Protein AF-A0A3A4W6N3-F1 (afdb_monomer_lite)

Radius of gyration: 23.0 Å; chains: 1; bounding box: 33×32×75 Å

pLDDT: mean 86.71, std 16.03, range [46.16, 98.62]

Secondary structure (DSSP, 8-state):
------HHHHHHHHHHHHHS----PPPPEEEB--TTSS-BTT-GGGBTTS----TTPEEEE-TT--S--B-------SEEEE-TT--

Sequence (87 aa):
MKCNIDKRCFLFVYLIFLFGFTLSANAATVTWTGGGADGFASNPYNWSGNLAPLNGDKVIFDSTSSTDCTWNLSVTLASLAKTSGYT

Structure (mmCIF, N/CA/C/O backbone):
data_AF-A0A3A4W6N3-F1
#
_entry.id   AF-A0A3A4W6N3-F1
#
loop_
_atom_site.group_PDB
_atom_site.id
_atom_site.type_symbol
_atom_site.label_atom_id
_atom_site.label_alt_id
_atom_site.label_comp_id
_atom_site.label_asym_id
_atom_site.label_entity_id
_atom_site.label_seq_id
_atom_site.pdbx_PDB_ins_code
_atom_site.Cartn_x
_atom_site.Cartn_y
_atom_site.Cartn_z
_atom_site.occupancy
_atom_site.B_iso_or_equiv
_atom_site.auth_seq_id
_atom_site.auth_comp_id
_atom_site.auth_asym_id
_atom_site.auth_atom_id
_atom_site.pdbx_PDB_model_num
ATOM 1 N N . MET A 1 1 ? -18.975 -19.543 63.694 1.00 46.16 1 MET A N 1
ATOM 2 C CA . MET A 1 1 ? -19.444 -19.401 62.300 1.00 46.16 1 MET A CA 1
ATOM 3 C C . MET A 1 1 ? -18.353 -18.669 61.521 1.00 46.16 1 MET A C 1
ATOM 5 O O . MET A 1 1 ? -18.180 -17.477 61.723 1.00 46.16 1 MET A O 1
ATOM 9 N N . LYS A 1 2 ? -17.501 -19.383 60.772 1.00 52.47 2 LYS A N 1
ATOM 10 C CA . LYS A 1 2 ? -16.412 -18.770 59.991 1.00 52.47 2 LYS A CA 1
ATOM 11 C C . LYS A 1 2 ? -16.987 -18.485 58.606 1.00 52.47 2 LYS A C 1
ATOM 13 O O . LYS A 1 2 ? -17.311 -19.423 57.887 1.00 52.47 2 LYS A O 1
ATOM 18 N N . CYS A 1 3 ? -17.237 -17.212 58.306 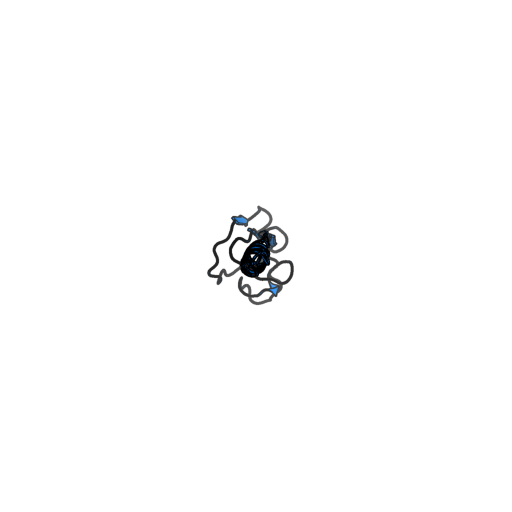1.00 48.44 3 CYS A N 1
ATOM 19 C CA . CYS A 1 3 ? -17.751 -16.790 57.009 1.00 48.44 3 CYS A CA 1
ATOM 20 C C . CYS A 1 3 ? -16.680 -17.107 55.957 1.00 48.44 3 CYS A C 1
ATOM 22 O O . CYS A 1 3 ? -15.650 -16.435 55.900 1.00 48.44 3 CYS A O 1
ATOM 24 N N . ASN A 1 4 ? -16.882 -18.175 55.182 1.00 54.44 4 ASN A N 1
ATOM 25 C CA . ASN A 1 4 ? -16.064 -18.499 54.017 1.00 54.44 4 ASN A CA 1
ATOM 26 C C . ASN A 1 4 ? -16.419 -17.509 52.902 1.00 54.44 4 ASN A C 1
ATOM 28 O O . ASN A 1 4 ? -17.031 -17.896 51.921 1.00 54.44 4 ASN A O 1
ATOM 32 N N . ILE A 1 5 ? -16.066 -16.231 53.059 1.00 58.53 5 ILE A N 1
ATOM 33 C CA . ILE A 1 5 ? -16.113 -15.271 51.951 1.00 58.53 5 ILE A CA 1
ATOM 34 C C . ILE A 1 5 ? -15.179 -15.828 50.879 1.00 58.53 5 ILE A C 1
ATOM 36 O O . ILE A 1 5 ? -13.970 -15.972 51.068 1.00 58.53 5 ILE A O 1
ATOM 40 N N . ASP A 1 6 ? -15.822 -16.323 49.830 1.00 63.56 6 ASP A N 1
ATOM 41 C CA . ASP A 1 6 ? -15.371 -17.458 49.057 1.00 63.56 6 ASP A CA 1
ATOM 42 C C . ASP A 1 6 ? -14.129 -17.135 48.226 1.00 63.56 6 ASP A C 1
ATOM 44 O O . ASP A 1 6 ? -14.100 -16.176 47.457 1.00 63.56 6 ASP A O 1
ATOM 48 N N . LYS A 1 7 ? -13.131 -18.027 48.244 1.00 57.34 7 LYS A N 1
ATOM 49 C CA . LYS A 1 7 ? -12.025 -18.060 47.259 1.00 57.34 7 LYS A CA 1
ATOM 50 C C . LYS A 1 7 ? -12.539 -18.038 45.804 1.00 57.34 7 LYS A C 1
ATOM 52 O O . LYS A 1 7 ? -11.808 -17.684 44.885 1.00 57.34 7 LYS A O 1
ATOM 57 N N . ARG A 1 8 ? -13.817 -18.394 45.617 1.00 58.62 8 ARG A N 1
ATOM 58 C CA . ARG A 1 8 ? -14.587 -18.328 44.372 1.00 58.62 8 ARG A CA 1
ATOM 59 C C . ARG A 1 8 ? -14.846 -16.885 43.914 1.00 58.62 8 ARG A C 1
ATOM 61 O O . ARG A 1 8 ? -14.790 -16.656 42.716 1.00 58.62 8 ARG A O 1
ATOM 68 N N . CYS A 1 9 ? -15.019 -15.918 44.822 1.00 55.34 9 CYS A N 1
ATOM 69 C CA . CYS A 1 9 ? -15.123 -14.490 44.490 1.00 55.34 9 CYS A CA 1
ATOM 70 C C . CYS A 1 9 ? -13.799 -13.933 43.956 1.00 55.34 9 CYS A C 1
ATOM 72 O O . CYS A 1 9 ? -13.795 -13.219 42.959 1.00 55.34 9 CYS A O 1
ATOM 74 N N . PHE A 1 10 ? -12.666 -14.313 44.559 1.00 61.19 10 PHE A N 1
ATOM 75 C CA . PHE A 1 10 ? -11.341 -13.923 44.058 1.00 61.19 10 PHE A CA 1
ATOM 76 C C . PHE A 1 10 ? -11.049 -14.508 42.673 1.00 61.19 10 PHE A C 1
ATOM 78 O O . PHE A 1 10 ? -10.529 -13.805 41.808 1.00 61.19 10 PHE A O 1
ATOM 85 N N . LEU A 1 11 ? -11.432 -15.767 42.439 1.00 62.66 11 LEU A N 1
ATOM 86 C CA . LEU A 1 11 ? -11.290 -16.408 41.130 1.00 62.66 11 LEU A CA 1
ATOM 87 C C . LEU A 1 11 ? -12.148 -15.711 40.058 1.00 62.66 11 LEU A C 1
ATOM 89 O O . LEU A 1 11 ? -11.701 -15.525 38.931 1.00 62.66 11 LEU A O 1
ATOM 93 N N . PHE A 1 12 ? -13.362 -15.288 40.425 1.00 64.31 12 PHE A N 1
ATOM 94 C CA . PHE A 1 12 ? -14.286 -14.590 39.530 1.00 64.31 12 PHE A CA 1
ATOM 95 C C . PHE A 1 12 ? -13.782 -13.192 39.152 1.00 64.31 12 PHE A C 1
ATOM 97 O O . PHE A 1 12 ? -13.823 -12.814 37.985 1.00 64.31 12 PHE A O 1
ATOM 104 N N . VAL A 1 13 ? -13.237 -12.447 40.119 1.00 71.56 13 VAL A N 1
ATOM 105 C CA . VAL A 1 13 ? -12.631 -11.126 39.881 1.00 71.56 13 VAL A CA 1
ATOM 106 C C . VAL A 1 13 ? -11.386 -11.240 38.995 1.00 71.56 13 VAL A C 1
ATOM 108 O O . VAL A 1 13 ? -11.200 -10.423 38.098 1.00 71.56 13 VAL A O 1
ATOM 111 N N . TYR A 1 14 ? -10.567 -12.279 39.182 1.00 69.69 14 TYR A N 1
ATOM 112 C CA . TYR A 1 14 ? -9.375 -12.522 38.364 1.00 69.69 14 TYR A CA 1
ATOM 113 C C . TYR A 1 14 ? -9.714 -12.853 36.899 1.00 69.69 14 TYR A C 1
ATOM 115 O O . TYR A 1 14 ? -9.066 -12.349 35.983 1.00 69.69 14 TYR A O 1
ATOM 123 N N . LEU A 1 15 ? -10.773 -13.636 36.664 1.00 66.81 15 LEU A N 1
ATOM 124 C CA . LEU A 1 15 ? -11.262 -13.943 35.315 1.00 66.81 15 LEU A CA 1
ATOM 125 C C . LEU A 1 15 ? -11.839 -12.706 34.607 1.00 66.81 15 LEU A C 1
ATOM 127 O O . LEU A 1 15 ? -11.589 -12.518 33.421 1.00 66.81 15 LEU A O 1
ATOM 131 N N . ILE A 1 16 ? -12.542 -11.827 35.329 1.00 70.81 16 ILE A N 1
ATOM 132 C CA . ILE A 1 16 ? -13.030 -10.547 34.784 1.00 70.81 16 ILE A CA 1
ATOM 133 C C . ILE A 1 16 ? -11.856 -9.625 34.415 1.00 70.81 16 ILE A C 1
ATOM 135 O O . ILE A 1 16 ? -11.891 -8.967 33.378 1.00 70.81 16 ILE A O 1
ATOM 139 N N . PHE A 1 17 ? -10.791 -9.611 35.221 1.00 67.00 17 PHE A N 1
ATOM 140 C CA . PHE A 1 17 ? -9.606 -8.789 34.962 1.00 67.00 17 PHE A CA 1
ATOM 141 C C . PHE A 1 17 ? -8.799 -9.273 33.742 1.00 67.00 17 PHE A C 1
ATOM 143 O O . PHE A 1 17 ? -8.282 -8.455 32.985 1.00 67.00 17 PHE A O 1
ATOM 150 N N . LEU A 1 18 ? -8.741 -10.590 33.503 1.00 64.88 18 LEU A N 1
ATOM 151 C CA . LEU A 1 18 ? -8.101 -11.186 32.319 1.00 64.88 18 LEU A CA 1
ATOM 152 C C . LEU A 1 18 ? -8.864 -10.914 31.011 1.00 64.88 18 LEU A C 1
ATOM 154 O O . LEU A 1 18 ? -8.242 -10.803 29.959 1.00 64.88 18 LEU A O 1
ATOM 158 N N . PHE A 1 19 ? -10.190 -10.779 31.068 1.00 63.75 19 PHE A N 1
ATOM 159 C CA . PHE A 1 19 ? -11.029 -10.490 29.897 1.00 63.75 19 PHE A CA 1
ATOM 160 C C . PHE A 1 19 ? -11.188 -8.987 29.593 1.00 63.75 19 PHE A C 1
ATOM 162 O O . PHE A 1 19 ? -11.767 -8.633 28.569 1.00 63.75 19 PHE A O 1
ATOM 169 N N . GLY A 1 20 ? -10.683 -8.095 30.455 1.00 66.06 20 GLY A N 1
ATOM 170 C CA . GLY A 1 20 ? -10.909 -6.647 30.358 1.00 66.06 20 GLY A CA 1
ATOM 171 C C . GLY A 1 20 ? -9.951 -5.862 29.453 1.00 66.06 20 GLY A C 1
ATOM 172 O O . GLY A 1 20 ? -10.191 -4.682 29.210 1.00 66.06 20 GLY A O 1
ATOM 173 N N . PHE A 1 21 ? -8.876 -6.470 28.945 1.00 67.69 21 PHE A N 1
ATOM 174 C CA . PHE A 1 21 ? -7.880 -5.773 28.121 1.00 67.69 21 PHE A CA 1
ATOM 175 C C . PHE A 1 21 ? -8.032 -6.121 26.639 1.00 67.69 21 PHE A C 1
ATOM 177 O O . PHE A 1 21 ? -7.284 -6.922 26.084 1.00 67.69 21 PHE A O 1
ATOM 184 N N . THR A 1 22 ? -8.995 -5.490 25.968 1.00 66.44 22 THR A N 1
ATOM 185 C CA . THR A 1 22 ? -9.019 -5.472 24.500 1.00 66.44 22 THR A CA 1
ATOM 186 C C . THR A 1 22 ? -8.094 -4.360 24.007 1.00 66.44 22 THR A C 1
ATOM 188 O O . THR A 1 22 ? -8.384 -3.179 24.205 1.00 66.44 22 THR A O 1
ATOM 191 N N . LEU A 1 23 ? -6.978 -4.710 23.366 1.00 66.12 23 LEU A N 1
ATOM 192 C CA . LEU A 1 23 ? -6.146 -3.734 22.661 1.00 66.12 23 LEU A CA 1
ATOM 193 C C . LEU A 1 23 ? -6.896 -3.285 21.401 1.00 66.12 23 LEU A C 1
ATOM 195 O O . LEU A 1 23 ? -7.183 -4.096 20.523 1.00 66.12 23 LEU A O 1
ATOM 199 N N . SER A 1 24 ? -7.237 -1.999 21.319 1.00 69.19 24 SER A N 1
ATOM 200 C CA . SER A 1 24 ? -7.793 -1.418 20.095 1.00 69.19 24 SER A CA 1
ATOM 201 C C . SER A 1 24 ? -6.687 -1.336 19.044 1.00 69.19 24 SER A C 1
ATOM 203 O O . SER A 1 24 ? -5.762 -0.536 19.185 1.00 69.19 24 SER A O 1
ATOM 205 N N . ALA A 1 25 ? -6.770 -2.152 17.995 1.00 71.81 25 ALA A N 1
ATOM 206 C CA . ALA A 1 25 ? -5.901 -2.023 16.831 1.00 71.81 25 ALA A CA 1
ATOM 207 C C . ALA A 1 25 ? -6.451 -0.923 15.911 1.00 71.81 25 ALA A C 1
ATOM 209 O O . ALA A 1 25 ? -7.596 -0.997 15.467 1.00 71.81 25 ALA A O 1
ATOM 210 N N . ASN A 1 26 ? -5.648 0.108 15.638 1.00 77.12 26 ASN A N 1
ATOM 211 C CA . ASN A 1 26 ? -5.972 1.099 14.613 1.00 77.12 26 ASN A CA 1
ATOM 212 C C . ASN A 1 26 ? -5.454 0.613 13.258 1.00 77.12 26 ASN A C 1
ATOM 214 O O . ASN A 1 26 ? -4.301 0.202 13.159 1.00 77.12 26 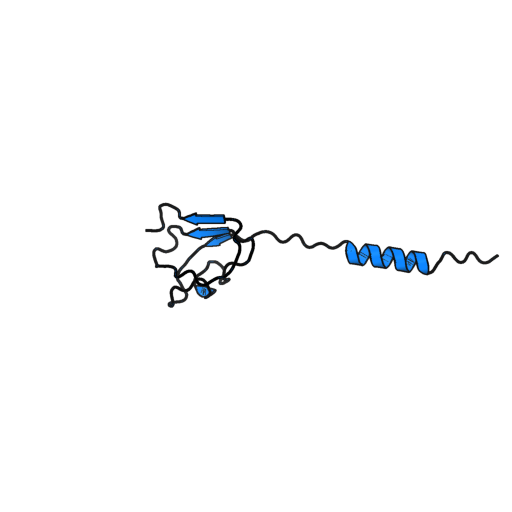ASN A O 1
ATOM 218 N N . ALA A 1 27 ? -6.294 0.712 12.228 1.00 84.94 27 ALA A N 1
ATOM 219 C CA . ALA A 1 27 ? -5.893 0.524 10.837 1.00 84.94 27 ALA A CA 1
ATOM 220 C C . ALA A 1 27 ? -4.753 1.487 10.473 1.00 84.94 27 ALA A C 1
ATOM 222 O O . ALA A 1 27 ? -4.919 2.705 10.617 1.00 84.94 27 ALA A O 1
ATOM 223 N N . ALA A 1 28 ? -3.620 0.964 10.002 1.00 93.62 28 ALA A N 1
ATOM 224 C CA . ALA A 1 28 ? -2.509 1.797 9.566 1.00 93.62 28 ALA A CA 1
ATOM 225 C C . ALA A 1 28 ? -2.793 2.381 8.177 1.00 93.62 28 ALA A C 1
ATOM 227 O O . ALA A 1 28 ? -3.531 1.804 7.378 1.00 93.62 28 ALA A O 1
ATOM 228 N N . THR A 1 29 ? -2.191 3.530 7.878 1.00 97.25 29 THR A N 1
ATOM 229 C CA . THR A 1 29 ? -2.099 4.032 6.504 1.00 97.25 29 THR A CA 1
ATOM 230 C C . THR A 1 29 ? -0.715 3.695 5.972 1.00 97.25 29 THR A C 1
ATOM 232 O O . THR A 1 29 ? 0.277 4.111 6.569 1.00 97.25 29 THR A O 1
ATOM 235 N N . VAL A 1 30 ? -0.651 2.962 4.864 1.00 97.69 30 VAL A N 1
ATOM 236 C CA . VAL 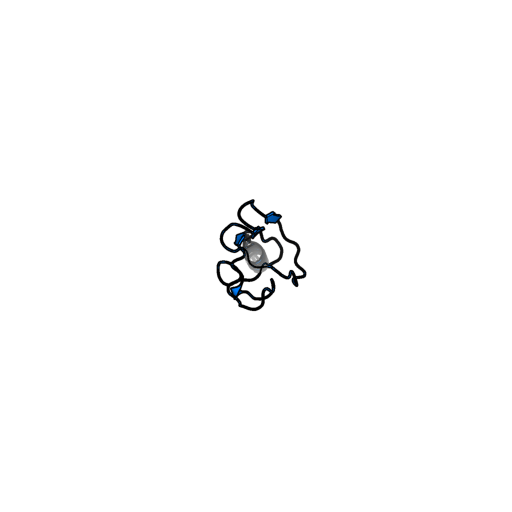A 1 30 ? 0.594 2.551 4.206 1.00 97.69 30 VAL A CA 1
ATOM 237 C C . VAL A 1 30 ? 0.636 3.100 2.782 1.00 97.69 30 VAL A C 1
ATOM 239 O O . VAL A 1 30 ? -0.284 2.892 1.988 1.00 97.69 30 VAL A O 1
ATOM 242 N N . THR A 1 31 ? 1.706 3.825 2.463 1.00 98.50 31 THR A N 1
ATOM 243 C CA . THR A 1 31 ? 1.913 4.465 1.159 1.00 98.50 31 THR A CA 1
ATOM 244 C C . THR A 1 31 ? 2.930 3.680 0.343 1.00 98.50 31 THR A C 1
ATOM 246 O O . THR A 1 31 ? 3.990 3.314 0.856 1.00 98.50 31 THR A O 1
ATOM 249 N N . TRP A 1 32 ? 2.618 3.426 -0.927 1.00 98.56 32 TRP A N 1
ATOM 250 C CA . TRP A 1 32 ? 3.536 2.790 -1.869 1.00 98.56 32 TRP A CA 1
ATOM 251 C C . TRP A 1 32 ? 4.745 3.691 -2.158 1.00 98.56 32 TRP A C 1
ATOM 253 O O . TRP A 1 32 ? 4.593 4.828 -2.602 1.00 98.56 32 TRP A O 1
ATOM 263 N N . THR A 1 33 ? 5.951 3.170 -1.930 1.00 98.25 33 THR A N 1
ATOM 264 C CA . THR A 1 33 ? 7.229 3.843 -2.219 1.00 98.25 33 THR A CA 1
ATOM 265 C C . THR A 1 33 ? 7.999 3.170 -3.352 1.00 98.25 33 THR A C 1
ATOM 267 O O . THR A 1 33 ? 8.805 3.822 -4.009 1.00 98.25 33 THR A O 1
ATOM 270 N N . GLY A 1 34 ? 7.778 1.871 -3.592 1.00 97.25 34 GLY A N 1
ATOM 271 C CA . GLY A 1 34 ? 8.520 1.104 -4.599 1.00 97.25 34 GLY A CA 1
ATOM 272 C C . GLY A 1 34 ? 10.020 0.928 -4.306 1.00 97.25 34 GLY A C 1
ATOM 273 O O . GLY A 1 34 ? 10.787 0.638 -5.222 1.00 97.25 34 GLY A O 1
ATOM 274 N N . GLY A 1 35 ? 10.463 1.122 -3.057 1.00 96.88 35 GLY A N 1
ATOM 275 C CA . GLY A 1 35 ? 11.883 1.097 -2.671 1.00 96.88 35 GLY A CA 1
ATOM 276 C C . GLY A 1 35 ? 12.552 -0.287 -2.602 1.00 96.88 35 GLY A C 1
ATOM 277 O O . GLY A 1 35 ? 13.767 -0.369 -2.450 1.00 96.88 35 GLY A O 1
ATOM 278 N N . GLY A 1 36 ? 11.789 -1.374 -2.714 1.00 94.81 36 GLY A N 1
ATOM 279 C CA . GLY A 1 36 ? 12.218 -2.770 -2.563 1.00 94.81 36 GLY A CA 1
ATOM 280 C C . GLY A 1 36 ? 12.769 -3.444 -3.825 1.00 94.81 36 GLY A C 1
ATOM 281 O O . GLY A 1 36 ? 13.110 -4.622 -3.768 1.00 94.81 36 GLY A O 1
ATOM 282 N N . ALA A 1 37 ? 12.882 -2.714 -4.940 1.00 91.88 37 ALA A N 1
ATOM 283 C CA . ALA A 1 37 ? 13.499 -3.132 -6.211 1.00 91.88 37 ALA A CA 1
ATOM 284 C C . ALA A 1 37 ? 12.849 -4.317 -6.967 1.00 91.88 37 ALA A C 1
ATOM 286 O O . ALA A 1 37 ? 13.328 -4.674 -8.042 1.00 91.88 37 ALA A O 1
ATOM 287 N N . ASP A 1 38 ? 11.760 -4.901 -6.461 1.00 96.00 38 ASP A N 1
ATOM 288 C CA . ASP A 1 38 ? 11.040 -6.019 -7.095 1.00 96.00 38 ASP A CA 1
ATOM 289 C C . ASP A 1 38 ? 9.623 -5.662 -7.585 1.00 96.00 38 ASP A C 1
ATOM 291 O O . ASP A 1 38 ? 9.017 -6.430 -8.328 1.00 96.00 38 ASP A O 1
ATOM 295 N N . GLY A 1 39 ? 9.088 -4.506 -7.176 1.00 97.56 39 GLY A N 1
ATOM 296 C CA . GLY A 1 39 ? 7.732 -4.068 -7.513 1.00 97.56 39 GLY A CA 1
ATOM 297 C C . GLY A 1 39 ? 6.611 -4.889 -6.860 1.00 97.56 39 GLY A C 1
ATOM 298 O O . GLY A 1 39 ? 5.450 -4.701 -7.218 1.00 97.56 39 GLY A O 1
ATOM 299 N N . PHE A 1 40 ? 6.899 -5.778 -5.903 1.00 98.62 40 PHE A N 1
ATOM 300 C CA . PHE A 1 40 ? 5.881 -6.620 -5.267 1.00 98.62 40 PHE A CA 1
ATOM 301 C C . PHE A 1 40 ? 5.282 -5.979 -4.012 1.00 98.62 40 PHE A C 1
ATOM 303 O O . PHE A 1 40 ? 5.997 -5.581 -3.091 1.00 98.62 40 PHE A O 1
ATOM 310 N N . ALA A 1 41 ? 3.949 -5.960 -3.914 1.00 98.50 41 ALA A N 1
ATOM 311 C CA . ALA A 1 41 ? 3.236 -5.483 -2.725 1.00 98.50 41 ALA A CA 1
ATOM 312 C C . ALA A 1 41 ? 3.615 -6.252 -1.444 1.00 98.50 41 ALA A C 1
ATOM 314 O O . ALA A 1 41 ? 3.557 -5.696 -0.352 1.00 98.50 41 ALA A O 1
ATOM 315 N N . SER A 1 42 ? 4.037 -7.513 -1.551 1.00 98.25 42 SER A N 1
ATOM 316 C CA . SER A 1 42 ? 4.473 -8.315 -0.405 1.00 98.25 42 SER A CA 1
ATOM 317 C C . SER A 1 42 ? 5.824 -7.910 0.179 1.00 98.25 42 SER A C 1
ATOM 319 O O . SER A 1 42 ? 6.132 -8.328 1.292 1.00 98.25 42 SER A O 1
ATOM 321 N N . ASN A 1 43 ? 6.652 -7.157 -0.552 1.00 98.38 43 ASN A N 1
ATOM 322 C CA . ASN A 1 43 ? 7.954 -6.725 -0.059 1.00 98.38 43 ASN A CA 1
ATOM 323 C C . ASN A 1 43 ? 7.779 -5.491 0.844 1.00 98.38 43 ASN A C 1
ATOM 325 O O . ASN A 1 43 ? 7.384 -4.430 0.352 1.00 98.38 43 ASN A O 1
ATOM 329 N N . PRO A 1 44 ? 8.087 -5.585 2.152 1.00 98.25 44 PRO A N 1
ATOM 330 C CA . PRO A 1 44 ? 7.870 -4.486 3.087 1.00 98.25 44 PRO A CA 1
ATOM 331 C C . PRO A 1 44 ? 8.640 -3.212 2.723 1.00 98.25 44 PRO A C 1
ATOM 333 O O . PRO A 1 44 ? 8.156 -2.119 2.995 1.00 98.25 44 PRO A O 1
ATOM 336 N N . TYR A 1 45 ? 9.795 -3.329 2.060 1.00 98.31 45 TYR A N 1
ATOM 337 C CA . TYR A 1 45 ? 10.610 -2.182 1.645 1.00 98.31 45 TYR A CA 1
ATOM 338 C C . TYR A 1 45 ? 9.971 -1.343 0.527 1.00 98.31 45 TYR A C 1
ATOM 340 O O . TYR A 1 45 ? 10.418 -0.226 0.269 1.00 98.31 45 TYR A O 1
ATOM 348 N N . ASN A 1 46 ? 8.912 -1.840 -0.123 1.00 98.56 46 ASN A N 1
ATOM 349 C CA . ASN A 1 46 ? 8.123 -1.057 -1.074 1.00 98.56 46 ASN A CA 1
ATOM 350 C C . ASN A 1 46 ? 7.074 -0.143 -0.411 1.00 98.56 46 ASN A C 1
ATOM 352 O O . ASN A 1 46 ? 6.318 0.516 -1.126 1.00 98.56 46 ASN A O 1
ATOM 356 N N . TRP A 1 47 ? 7.005 -0.096 0.921 1.00 98.44 47 TRP A N 1
ATOM 357 C CA . TRP A 1 47 ? 5.981 0.640 1.660 1.00 98.44 47 TRP A CA 1
ATOM 358 C C . TRP A 1 47 ? 6.576 1.596 2.689 1.00 98.44 47 TRP A C 1
ATOM 360 O O . TRP A 1 47 ? 7.628 1.348 3.285 1.00 98.44 47 TRP A O 1
ATOM 370 N N . SER A 1 48 ? 5.865 2.691 2.951 1.00 97.69 48 SER A N 1
ATOM 371 C CA . SER A 1 48 ? 6.186 3.611 4.039 1.00 97.69 48 SER A CA 1
ATOM 372 C C . SER A 1 48 ? 6.253 2.864 5.375 1.00 97.69 48 SER A C 1
ATOM 374 O O . SER A 1 48 ? 5.325 2.139 5.728 1.00 97.69 48 SER A O 1
ATOM 376 N N . GLY A 1 49 ? 7.330 3.059 6.137 1.00 95.38 49 GLY A N 1
ATOM 377 C CA . GLY A 1 49 ? 7.525 2.374 7.420 1.00 95.38 49 GLY A CA 1
ATOM 378 C C . GLY A 1 49 ? 8.075 0.949 7.308 1.00 95.38 49 GLY A C 1
ATOM 379 O O . GLY A 1 49 ? 8.219 0.294 8.335 1.00 95.38 49 GLY A O 1
ATOM 380 N N . ASN A 1 50 ? 8.435 0.490 6.102 1.00 96.75 50 ASN A N 1
ATOM 381 C CA . ASN A 1 50 ? 9.010 -0.834 5.848 1.00 96.75 50 ASN A CA 1
ATOM 382 C C . ASN A 1 50 ? 8.112 -1.989 6.329 1.00 96.75 50 ASN A C 1
ATOM 384 O O . ASN A 1 50 ? 8.595 -2.970 6.899 1.00 96.75 50 ASN A O 1
ATOM 388 N N . LEU A 1 51 ? 6.798 -1.856 6.123 1.00 95.50 51 LEU A N 1
ATOM 389 C CA . LEU A 1 51 ? 5.778 -2.833 6.504 1.00 95.50 51 LEU A CA 1
ATOM 390 C C . LEU A 1 51 ? 4.791 -3.022 5.351 1.00 95.50 51 LEU A C 1
ATOM 392 O O . LEU A 1 51 ? 4.207 -2.057 4.867 1.00 95.50 51 LEU A O 1
ATOM 396 N N . ALA A 1 52 ? 4.600 -4.270 4.923 1.00 97.69 52 ALA A N 1
ATOM 397 C CA . ALA A 1 52 ? 3.605 -4.595 3.906 1.00 97.69 52 ALA A CA 1
ATOM 398 C C . ALA A 1 52 ? 2.169 -4.444 4.464 1.00 97.69 52 ALA A C 1
ATOM 400 O O . ALA A 1 52 ? 1.968 -4.679 5.659 1.00 97.69 52 ALA A O 1
ATOM 401 N N . PRO A 1 53 ? 1.175 -4.100 3.621 1.00 97.94 53 PRO A N 1
ATOM 402 C CA . PRO A 1 53 ? -0.220 -3.966 4.032 1.00 97.94 53 PRO A CA 1
ATOM 403 C C . PRO A 1 53 ? -0.778 -5.222 4.712 1.00 97.94 53 PRO A C 1
ATOM 405 O O . PRO A 1 53 ? -0.611 -6.340 4.216 1.00 9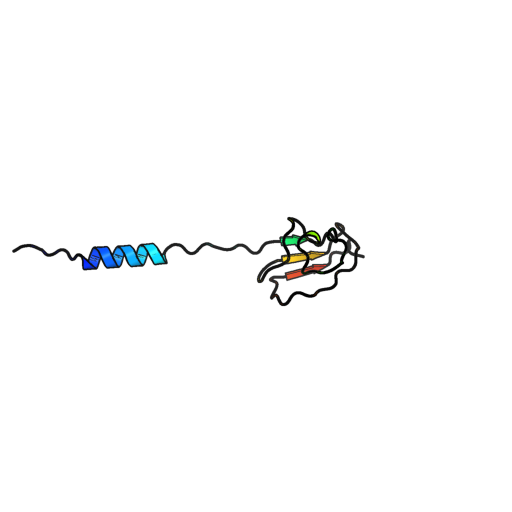7.94 53 PRO A O 1
ATOM 408 N N . LEU A 1 54 ? -1.505 -5.027 5.811 1.00 96.69 54 LEU A N 1
ATOM 409 C CA . LEU A 1 54 ? -2.239 -6.061 6.537 1.00 96.69 54 LEU A CA 1
ATOM 410 C C . LEU A 1 54 ? -3.759 -5.885 6.386 1.00 96.69 54 LEU A C 1
ATOM 412 O O . LEU A 1 54 ? -4.264 -4.929 5.793 1.00 96.69 54 LEU A O 1
ATOM 416 N N . ASN A 1 55 ? -4.518 -6.844 6.925 1.00 96.44 55 ASN A N 1
ATOM 417 C CA . ASN A 1 55 ? -5.976 -6.754 6.962 1.00 96.44 55 ASN A CA 1
ATOM 418 C C . ASN A 1 55 ? -6.425 -5.514 7.748 1.00 96.44 55 ASN A C 1
ATOM 420 O O . ASN A 1 55 ? -6.017 -5.316 8.889 1.00 96.44 55 ASN A O 1
ATOM 424 N N . GLY A 1 56 ? -7.316 -4.728 7.151 1.00 95.75 56 GLY A N 1
ATOM 425 C CA . GLY A 1 56 ? -7.857 -3.504 7.727 1.00 95.75 56 GLY A CA 1
ATOM 426 C C . GLY A 1 56 ? -7.042 -2.247 7.432 1.00 95.75 56 GLY A C 1
ATOM 427 O O . GLY A 1 56 ? -7.533 -1.165 7.726 1.00 95.75 56 GLY A O 1
ATOM 428 N N . ASP A 1 57 ? -5.864 -2.340 6.814 1.00 97.62 57 ASP A N 1
ATOM 429 C CA . ASP A 1 57 ? -5.061 -1.153 6.509 1.00 97.62 57 ASP A CA 1
ATOM 430 C C . ASP A 1 57 ? -5.660 -0.305 5.379 1.00 97.62 57 ASP A C 1
ATOM 432 O O . ASP A 1 57 ? -6.456 -0.760 4.548 1.00 97.62 57 ASP A O 1
ATOM 436 N N . LYS A 1 58 ? -5.254 0.965 5.351 1.00 97.81 58 LYS A N 1
ATOM 437 C CA . LYS A 1 58 ? -5.531 1.921 4.282 1.00 97.81 58 LYS A CA 1
ATOM 438 C C . LYS A 1 58 ? -4.306 2.019 3.384 1.00 97.81 58 LYS A C 1
ATOM 440 O O . LYS A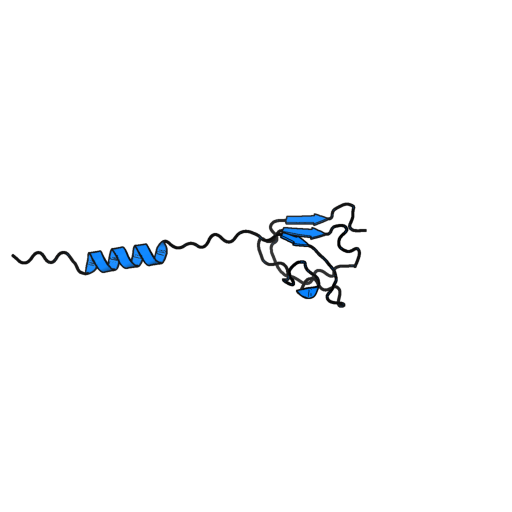 1 58 ? -3.253 2.471 3.817 1.00 97.81 58 LYS A O 1
ATOM 445 N N . VAL A 1 59 ? -4.458 1.636 2.126 1.00 98.44 59 VAL A N 1
ATOM 446 C CA . VAL A 1 59 ? -3.388 1.694 1.127 1.00 98.44 59 VAL A CA 1
ATOM 447 C C . VAL A 1 59 ? -3.509 2.975 0.311 1.00 98.44 59 VAL A C 1
ATOM 449 O O . VAL A 1 59 ? -4.589 3.279 -0.204 1.00 98.44 59 VAL A O 1
ATOM 452 N N . ILE A 1 60 ? -2.402 3.707 0.173 1.00 98.31 60 ILE A N 1
ATOM 453 C CA . ILE A 1 60 ? -2.311 4.926 -0.636 1.00 98.31 60 ILE A CA 1
ATOM 454 C C . ILE A 1 60 ? -1.261 4.756 -1.735 1.00 98.31 60 ILE A C 1
ATOM 456 O O . ILE A 1 60 ? -0.106 4.422 -1.479 1.00 98.31 60 ILE A O 1
ATOM 460 N N . PHE A 1 61 ? -1.671 5.056 -2.961 1.00 98.56 61 PHE A N 1
ATOM 461 C CA . PHE A 1 61 ? -0.797 5.331 -4.092 1.00 98.56 61 PHE A CA 1
ATOM 462 C C . PHE A 1 61 ? -0.862 6.834 -4.382 1.00 98.56 61 PHE A C 1
ATOM 464 O O . PHE A 1 61 ? -1.913 7.360 -4.766 1.00 98.56 61 PHE A O 1
ATOM 471 N N . ASP A 1 62 ? 0.239 7.544 -4.161 1.00 98.00 62 ASP A N 1
ATOM 472 C CA . ASP A 1 62 ? 0.347 8.988 -4.375 1.00 98.00 62 ASP A CA 1
ATOM 473 C C . ASP A 1 62 ? 1.639 9.376 -5.100 1.00 98.00 62 ASP A C 1
ATOM 475 O O . ASP A 1 62 ? 2.302 8.523 -5.678 1.00 98.00 62 ASP A O 1
ATOM 479 N N . SER A 1 63 ? 1.984 10.667 -5.105 1.00 97.75 63 SER A N 1
ATOM 480 C CA . SER A 1 63 ? 3.189 11.185 -5.762 1.00 97.75 63 SER A CA 1
ATOM 481 C C . SER A 1 63 ? 4.510 10.731 -5.124 1.00 97.75 63 SER A C 1
ATOM 483 O O . SER A 1 63 ? 5.568 11.143 -5.590 1.00 97.75 63 SER A O 1
ATOM 485 N N . THR A 1 64 ? 4.481 9.935 -4.049 1.00 97.38 64 THR A N 1
ATOM 486 C CA . THR A 1 64 ? 5.681 9.354 -3.424 1.00 97.38 6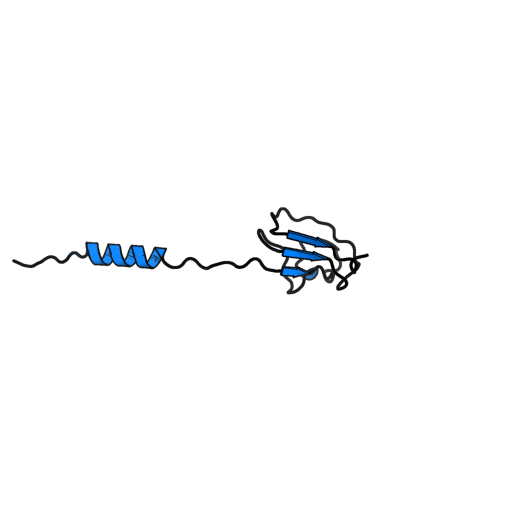4 THR A CA 1
ATOM 487 C C . THR A 1 64 ? 6.427 8.432 -4.385 1.00 97.38 64 THR A C 1
ATOM 489 O O . THR A 1 64 ? 7.651 8.343 -4.328 1.00 97.38 64 THR A O 1
ATOM 492 N N . SER A 1 65 ? 5.710 7.759 -5.284 1.00 96.69 65 SER A N 1
ATOM 493 C CA . SER A 1 65 ? 6.297 6.903 -6.308 1.00 96.69 65 SER A CA 1
ATOM 494 C C . SER A 1 65 ? 5.416 6.884 -7.550 1.00 96.69 65 SER A C 1
ATOM 496 O O . SER A 1 65 ? 4.220 7.110 -7.462 1.00 96.69 65 SER A O 1
ATOM 498 N N . SER A 1 66 ? 5.996 6.589 -8.706 1.00 96.00 66 SER A N 1
ATOM 499 C CA . SER A 1 66 ? 5.271 6.285 -9.947 1.00 96.00 66 SER A CA 1
ATOM 500 C C . SER A 1 66 ? 5.605 4.882 -10.460 1.00 96.00 66 SER A C 1
ATOM 502 O O . SER A 1 66 ? 5.355 4.562 -11.615 1.00 96.00 66 SER A O 1
ATOM 504 N N . THR A 1 67 ? 6.267 4.058 -9.643 1.00 96.69 67 THR A N 1
ATOM 505 C CA . THR A 1 67 ? 6.653 2.710 -10.057 1.00 96.69 67 THR A CA 1
ATOM 506 C C . THR A 1 67 ? 5.456 1.778 -10.013 1.00 96.69 67 THR A C 1
ATOM 508 O O . THR A 1 67 ? 4.619 1.867 -9.106 1.00 96.69 67 THR A O 1
ATOM 511 N N . ASP A 1 68 ? 5.409 0.851 -10.967 1.00 97.00 68 ASP A N 1
ATOM 512 C CA . ASP A 1 68 ? 4.375 -0.174 -11.021 1.00 97.00 68 ASP A CA 1
ATOM 513 C C . ASP A 1 68 ? 4.380 -1.026 -9.750 1.00 97.00 68 ASP A C 1
ATOM 515 O O . ASP A 1 68 ? 5.425 -1.467 -9.261 1.00 97.00 68 ASP A O 1
ATOM 519 N N . CYS A 1 69 ? 3.181 -1.279 -9.233 1.00 98.00 69 CYS A N 1
ATOM 520 C CA . CYS A 1 69 ? 2.957 -2.186 -8.121 1.00 98.00 69 CYS A CA 1
ATOM 521 C C . CYS A 1 69 ? 2.279 -3.459 -8.623 1.00 98.00 69 CYS A C 1
ATOM 523 O O . CYS A 1 69 ? 1.140 -3.439 -9.093 1.00 98.00 69 CYS A O 1
ATOM 525 N N . THR A 1 70 ? 2.960 -4.590 -8.470 1.00 98.44 70 THR A N 1
ATOM 526 C CA . THR A 1 70 ? 2.359 -5.909 -8.641 1.00 98.44 70 THR A CA 1
ATOM 527 C C . THR A 1 70 ? 1.726 -6.335 -7.324 1.00 98.44 70 THR A C 1
ATOM 529 O O . THR A 1 70 ? 2.410 -6.709 -6.365 1.00 98.44 70 THR A O 1
ATOM 532 N N . TRP A 1 71 ? 0.396 -6.289 -7.277 1.00 98.38 71 TRP A N 1
ATOM 533 C CA . TRP A 1 71 ? -0.356 -6.706 -6.101 1.00 98.38 71 TRP A CA 1
ATOM 534 C C . TRP A 1 71 ? -0.384 -8.234 -5.970 1.00 98.38 71 TRP A C 1
ATOM 536 O O . TRP A 1 71 ? -1.078 -8.922 -6.715 1.00 98.38 71 TRP A O 1
ATOM 546 N N . ASN A 1 72 ? 0.356 -8.767 -4.997 1.00 98.50 72 ASN A N 1
ATOM 547 C CA . ASN A 1 72 ? 0.464 -10.202 -4.707 1.00 98.50 72 ASN A CA 1
ATOM 548 C C . ASN A 1 72 ? 0.087 -10.552 -3.252 1.00 98.50 72 ASN A C 1
ATOM 550 O O . ASN A 1 72 ? 0.531 -11.565 -2.713 1.00 98.50 72 ASN A O 1
ATOM 554 N N . LEU A 1 73 ? -0.735 -9.715 -2.610 1.00 97.88 73 LEU A N 1
ATOM 555 C CA . LEU A 1 73 ? -1.226 -9.917 -1.247 1.00 97.88 73 LEU A CA 1
ATOM 556 C C . LEU A 1 73 ? -2.683 -10.391 -1.236 1.00 97.88 73 LEU A C 1
ATOM 558 O O . LEU A 1 73 ? -3.528 -9.870 -1.962 1.00 97.88 73 LEU A O 1
ATOM 562 N N . SER A 1 74 ? -2.990 -11.335 -0.345 1.00 98.12 74 SER A N 1
ATOM 563 C CA . SER A 1 74 ? -4.359 -11.779 -0.045 1.00 98.12 74 SER A CA 1
ATOM 564 C C . SER A 1 74 ? -4.833 -11.164 1.275 1.00 98.12 74 SER A C 1
ATOM 566 O O . SER A 1 74 ? -4.879 -11.841 2.300 1.00 98.12 74 SER A O 1
ATOM 568 N N . VAL A 1 75 ? -5.136 -9.863 1.257 1.00 96.81 75 VAL A N 1
ATOM 569 C CA . VAL A 1 75 ? -5.611 -9.100 2.425 1.00 96.81 75 VAL A CA 1
ATOM 570 C C . VAL A 1 75 ? -6.894 -8.341 2.100 1.00 96.81 75 VAL A C 1
ATOM 572 O O . VAL A 1 75 ? -7.115 -7.919 0.967 1.00 96.81 75 VAL A O 1
ATOM 575 N N . THR A 1 76 ? -7.738 -8.147 3.109 1.00 97.12 76 THR A N 1
ATOM 576 C CA . THR A 1 76 ? -8.916 -7.280 3.028 1.00 97.12 76 THR A CA 1
ATOM 577 C C . THR A 1 76 ? -8.548 -5.909 3.577 1.00 97.12 76 THR A C 1
ATOM 579 O O . THR A 1 76 ? -8.356 -5.760 4.780 1.00 97.12 76 THR A O 1
ATOM 582 N N . LEU A 1 77 ? -8.426 -4.914 2.704 1.00 97.19 77 LEU A N 1
ATOM 583 C CA . LEU A 1 77 ? -8.086 -3.540 3.083 1.00 97.19 77 LEU A CA 1
ATOM 584 C C . LEU A 1 77 ? -9.320 -2.789 3.596 1.00 97.19 77 LEU A C 1
ATOM 586 O O . LEU A 1 77 ? -10.435 -3.051 3.146 1.00 97.19 77 LEU A O 1
ATOM 590 N N . ALA A 1 78 ? -9.122 -1.802 4.470 1.00 96.94 78 ALA A N 1
ATOM 591 C CA . ALA A 1 78 ? -10.186 -0.847 4.787 1.00 96.94 78 ALA A CA 1
ATOM 592 C C . ALA A 1 78 ? -10.446 0.110 3.616 1.00 96.94 78 ALA A C 1
ATOM 594 O O . ALA A 1 78 ? -11.587 0.491 3.362 1.00 96.94 78 ALA A O 1
ATOM 595 N N . SER A 1 79 ? -9.391 0.503 2.898 1.00 97.62 79 SER A N 1
ATOM 596 C CA . SER A 1 79 ? -9.497 1.303 1.678 1.00 97.62 79 SER A CA 1
ATOM 597 C C . SER A 1 79 ? -8.248 1.168 0.818 1.00 97.62 79 SER A C 1
ATOM 599 O O . SER A 1 79 ? -7.146 1.031 1.344 1.00 97.62 79 SER A O 1
ATOM 601 N N . LEU A 1 80 ? -8.413 1.317 -0.492 1.00 97.81 80 LEU A N 1
ATOM 602 C CA . LEU A 1 80 ? -7.323 1.511 -1.441 1.00 97.81 80 LEU A CA 1
ATOM 603 C C . LEU A 1 80 ? -7.601 2.801 -2.212 1.00 97.81 80 LEU A C 1
ATOM 605 O O . LEU A 1 80 ? -8.661 2.936 -2.821 1.00 97.81 80 LEU A O 1
ATOM 609 N N . ALA A 1 81 ? -6.673 3.752 -2.159 1.00 97.75 81 ALA A N 1
ATOM 610 C CA . ALA A 1 81 ? -6.804 5.045 -2.817 1.00 97.75 81 ALA A CA 1
ATOM 611 C C . ALA A 1 81 ? -5.629 5.290 -3.764 1.00 97.75 81 ALA A C 1
ATOM 613 O O . ALA A 1 81 ? -4.471 5.196 -3.364 1.00 97.75 81 ALA A O 1
ATOM 614 N N . LYS A 1 82 ? -5.940 5.658 -5.008 1.00 97.31 82 LYS A N 1
ATOM 615 C CA . LYS A 1 82 ? -4.983 6.193 -5.980 1.00 97.31 82 LYS A CA 1
ATOM 616 C C . LYS A 1 82 ? -5.263 7.683 -6.143 1.00 97.31 82 LYS A C 1
ATOM 618 O O . LYS A 1 82 ? -6.367 8.062 -6.528 1.00 97.31 82 LYS A O 1
ATOM 623 N N . THR A 1 83 ? -4.287 8.523 -5.825 1.00 96.38 83 THR A N 1
ATOM 624 C CA . THR A 1 83 ? -4.382 9.971 -6.055 1.00 96.38 83 THR A CA 1
ATOM 625 C C . THR A 1 83 ? -3.881 10.318 -7.457 1.00 96.38 83 THR A C 1
ATOM 627 O O . THR A 1 83 ? -3.218 9.511 -8.110 1.00 96.38 83 THR A O 1
ATOM 630 N N . SER A 1 84 ? -4.169 11.533 -7.928 1.00 93.56 84 SER A N 1
ATOM 631 C CA . SER A 1 84 ? -3.724 12.010 -9.246 1.00 93.56 84 SER A CA 1
ATOM 632 C C . SER A 1 84 ? -2.201 12.098 -9.400 1.00 93.56 84 SER A C 1
ATOM 634 O O . SER A 1 84 ? -1.727 12.240 -10.521 1.00 93.56 84 SER A O 1
ATOM 636 N N . GLY A 1 85 ? -1.441 12.034 -8.301 1.00 92.50 85 GLY A N 1
ATOM 637 C CA . GLY A 1 85 ? 0.022 12.055 -8.321 1.00 92.50 85 GLY A CA 1
ATOM 638 C C . GLY A 1 85 ? 0.674 10.725 -8.704 1.00 92.50 85 GLY A C 1
ATOM 639 O O . GLY A 1 85 ? 1.848 10.723 -9.050 1.00 92.50 85 GLY A O 1
ATOM 640 N N . TYR A 1 86 ? -0.068 9.615 -8.660 1.00 94.81 86 TYR A N 1
ATOM 641 C CA . TYR A 1 86 ? 0.424 8.302 -9.079 1.00 94.81 86 TYR A CA 1
ATOM 642 C C . TYR A 1 86 ? 0.095 8.090 -10.565 1.00 94.81 86 TYR A C 1
ATOM 644 O O . TYR A 1 86 ? -1.066 7.843 -10.915 1.00 94.81 86 TYR A O 1
ATOM 652 N N . THR A 1 87 ? 1.091 8.227 -11.441 1.00 86.50 87 THR A N 1
ATOM 653 C CA . THR A 1 87 ? 0.931 8.156 -12.907 1.00 86.50 87 THR A CA 1
ATOM 654 C C . THR A 1 87 ? 1.495 6.882 -13.483 1.00 86.50 87 THR A C 1
ATOM 656 O O . THR A 1 87 ? 2.688 6.634 -13.208 1.00 86.50 87 THR A O 1
#

Foldseek 3Di:
DDPCPDPVVVVVVVVVVVPPDDDDDDAEEKEAQCQQVPLELCQLRRIDPSGRHAAAHEYEYALNDQDHHDYPDDYHYVYYDYDPNHD